Protein AF-A0A4Y4K6H7-F1 (afdb_monomer_lite)

pLDDT: mean 84.2, std 22.04, range [33.78, 98.62]

Structure (mmCIF, N/CA/C/O backbone):
data_AF-A0A4Y4K6H7-F1
#
_entry.id   AF-A0A4Y4K6H7-F1
#
loop_
_atom_site.group_PDB
_atom_site.id
_atom_site.type_symbol
_atom_site.label_atom_id
_atom_site.label_alt_id
_atom_site.label_comp_id
_atom_site.label_asym_id
_atom_site.label_entity_id
_atom_site.label_seq_id
_atom_site.pdbx_PDB_ins_code
_atom_site.Cartn_x
_atom_site.Cartn_y
_atom_site.Cartn_z
_atom_site.occupancy
_atom_site.B_iso_or_equiv
_atom_site.auth_seq_id
_atom_site.auth_comp_id
_atom_site.auth_asym_id
_atom_site.auth_atom_id
_atom_site.pdbx_PDB_model_num
ATOM 1 N N . MET A 1 1 ? 8.904 -19.930 14.265 1.00 33.78 1 MET A N 1
ATOM 2 C CA . MET A 1 1 ? 8.477 -19.525 12.913 1.00 33.78 1 MET A CA 1
ATOM 3 C C . MET A 1 1 ? 7.080 -20.086 12.685 1.00 33.78 1 MET A C 1
ATOM 5 O O . MET A 1 1 ? 6.986 -21.287 12.469 1.00 33.78 1 MET A O 1
ATOM 9 N N . PRO A 1 2 ? 5.995 -19.313 12.851 1.00 37.53 2 PRO A N 1
ATOM 10 C CA . PRO A 1 2 ? 4.683 -19.771 12.426 1.00 37.53 2 PRO A CA 1
ATOM 11 C C . PRO A 1 2 ? 4.522 -19.510 10.926 1.00 37.53 2 PRO A C 1
ATOM 13 O O . PRO A 1 2 ? 4.921 -18.467 10.412 1.00 37.53 2 PRO A O 1
ATOM 16 N N . ALA A 1 3 ? 3.993 -20.509 10.230 1.00 38.19 3 ALA A N 1
ATOM 17 C CA . ALA A 1 3 ? 3.760 -20.491 8.799 1.00 38.19 3 ALA A CA 1
ATOM 18 C C . ALA A 1 3 ? 2.601 -19.541 8.452 1.00 38.19 3 ALA A C 1
ATOM 20 O O . ALA A 1 3 ? 1.481 -19.729 8.926 1.00 38.19 3 ALA A O 1
ATOM 21 N N . PHE A 1 4 ? 2.865 -18.555 7.591 1.00 42.53 4 PHE A N 1
ATOM 22 C CA . PHE A 1 4 ? 1.842 -17.805 6.861 1.00 42.53 4 PHE A CA 1
ATOM 23 C C . PHE A 1 4 ? 1.240 -18.718 5.783 1.00 42.53 4 PHE A C 1
ATOM 25 O O . PHE A 1 4 ? 1.635 -18.694 4.622 1.00 42.53 4 PHE A O 1
ATOM 32 N N . GLY A 1 5 ? 0.317 -19.588 6.185 1.00 35.94 5 GLY A N 1
ATOM 33 C CA . GLY A 1 5 ? -0.563 -20.294 5.259 1.00 35.94 5 GLY A CA 1
ATOM 34 C C . GLY A 1 5 ? -1.817 -19.463 5.027 1.00 35.94 5 GLY A C 1
ATOM 35 O O . GLY A 1 5 ? -2.807 -19.661 5.727 1.00 35.94 5 GLY A O 1
ATOM 36 N N . ALA A 1 6 ? -1.772 -18.516 4.089 1.00 44.88 6 ALA A N 1
ATOM 37 C CA . ALA A 1 6 ? -2.974 -17.827 3.630 1.00 44.88 6 ALA A CA 1
ATOM 38 C C . ALA A 1 6 ? -3.822 -18.802 2.785 1.00 44.88 6 ALA A C 1
ATOM 40 O O . ALA A 1 6 ? -3.296 -19.378 1.829 1.00 44.88 6 ALA A O 1
ATOM 41 N N . PRO A 1 7 ? -5.106 -19.039 3.108 1.00 37.91 7 PRO A N 1
ATOM 42 C CA . PRO A 1 7 ? -6.005 -19.728 2.191 1.00 37.91 7 PRO A CA 1
ATOM 43 C C . PRO A 1 7 ? -6.301 -18.824 0.977 1.00 37.91 7 PRO A C 1
ATOM 45 O O . PRO A 1 7 ? -6.415 -17.607 1.148 1.00 37.91 7 PRO A O 1
ATOM 48 N N . PRO A 1 8 ? -6.455 -19.384 -0.237 1.00 38.06 8 PRO A N 1
ATOM 49 C CA . PRO A 1 8 ? -6.789 -18.594 -1.419 1.00 38.06 8 PRO A CA 1
ATOM 50 C C . PRO A 1 8 ? -8.175 -17.957 -1.233 1.00 38.06 8 PRO A C 1
ATOM 52 O O . PRO A 1 8 ? -9.156 -18.664 -0.996 1.00 38.06 8 PRO A O 1
ATOM 55 N N . GLY A 1 9 ? -8.243 -16.623 -1.291 1.00 45.53 9 GLY A N 1
ATOM 56 C CA . GLY A 1 9 ? -9.476 -15.845 -1.096 1.00 45.53 9 GLY A CA 1
ATOM 57 C C . GLY A 1 9 ? -9.852 -15.540 0.363 1.00 45.53 9 GLY A C 1
ATOM 58 O O . GLY A 1 9 ? -11.011 -15.239 0.653 1.00 45.53 9 GLY A O 1
ATOM 59 N N . GLY A 1 10 ? -8.914 -15.647 1.309 1.00 38.53 10 GLY A N 1
ATOM 60 C CA . GLY A 1 10 ? -9.173 -15.434 2.733 1.00 38.53 10 GLY A CA 1
ATOM 61 C C . GLY A 1 10 ? -9.058 -13.977 3.179 1.00 38.53 10 GLY A C 1
ATOM 62 O O . GLY A 1 10 ? -7.961 -13.438 3.275 1.00 38.53 10 GLY A O 1
ATOM 63 N N . VAL A 1 11 ? -10.182 -13.372 3.574 1.00 47.16 11 VAL A N 1
ATOM 64 C CA . VAL A 1 11 ? -10.204 -12.132 4.367 1.00 47.16 11 VAL A CA 1
ATOM 65 C C . VAL A 1 11 ? -9.362 -12.355 5.629 1.00 47.16 11 VAL A C 1
ATOM 67 O O . VAL A 1 11 ? -9.745 -13.153 6.490 1.00 47.16 11 VAL A O 1
ATOM 70 N N . ALA A 1 12 ? -8.223 -11.675 5.764 1.00 45.91 12 ALA A N 1
ATOM 71 C CA . ALA A 1 12 ? -7.424 -11.717 6.982 1.00 45.91 12 ALA A CA 1
ATOM 72 C C . ALA A 1 12 ? -8.167 -10.965 8.101 1.00 45.91 12 ALA A C 1
ATOM 74 O O . ALA A 1 12 ? -7.911 -9.797 8.381 1.00 45.91 12 ALA A O 1
ATOM 75 N N . ARG A 1 13 ? -9.134 -11.625 8.752 1.00 46.91 13 ARG A N 1
ATOM 76 C CA . ARG A 1 13 ? -9.790 -11.091 9.952 1.00 46.91 13 ARG A CA 1
ATOM 77 C C . ARG A 1 13 ? -8.827 -11.173 11.132 1.00 46.91 13 ARG A C 1
ATOM 79 O O . ARG A 1 13 ? -8.837 -12.146 11.887 1.00 46.91 13 ARG A O 1
ATOM 86 N N . VAL A 1 14 ? -8.012 -10.138 11.302 1.00 46.16 14 VAL A N 1
ATOM 87 C CA . VAL A 1 14 ? -7.268 -9.916 12.543 1.00 46.16 14 VAL A CA 1
ATOM 88 C C . VAL A 1 14 ? -8.281 -9.503 13.614 1.00 46.16 14 VAL A C 1
ATOM 90 O O . VAL A 1 14 ? -8.850 -8.415 13.573 1.00 46.16 14 VAL A O 1
ATOM 93 N N . HIS A 1 15 ? -8.586 -10.409 14.544 1.00 41.00 15 HIS A N 1
ATOM 94 C CA . HIS A 1 15 ? -9.466 -10.105 15.669 1.00 41.00 15 HIS A CA 1
ATOM 95 C C . HIS A 1 15 ? -8.751 -9.191 16.674 1.00 41.00 15 HIS A C 1
ATOM 97 O O . HIS A 1 15 ? -7.781 -9.604 17.300 1.00 41.00 15 HIS A O 1
ATOM 103 N N . GLY A 1 16 ? -9.330 -8.008 16.903 1.00 44.03 16 GLY A N 1
ATOM 104 C CA . GLY A 1 16 ? -9.436 -7.420 18.239 1.00 44.03 16 GLY A CA 1
ATOM 105 C C . GLY A 1 16 ? -8.340 -6.455 18.690 1.00 44.03 16 GLY A C 1
ATOM 106 O O . GLY A 1 16 ? -7.626 -6.754 19.640 1.00 44.03 16 GLY A O 1
ATOM 107 N N . HIS A 1 17 ? -8.343 -5.230 18.157 1.00 45.97 17 HIS A N 1
ATOM 108 C CA . HIS A 1 17 ? -7.931 -4.051 18.925 1.00 45.97 17 HIS A CA 1
ATOM 109 C C . HIS A 1 17 ? -9.043 -2.997 18.870 1.00 45.97 17 HIS A C 1
ATOM 111 O O . HIS A 1 17 ? -9.480 -2.577 17.803 1.00 45.97 17 HIS A O 1
ATOM 117 N N . HIS A 1 18 ? -9.554 -2.622 20.044 1.00 51.72 18 HIS A N 1
ATOM 118 C CA . HIS A 1 18 ? -10.570 -1.586 20.212 1.00 51.72 18 HIS A CA 1
ATOM 119 C C . HIS A 1 18 ? -9.963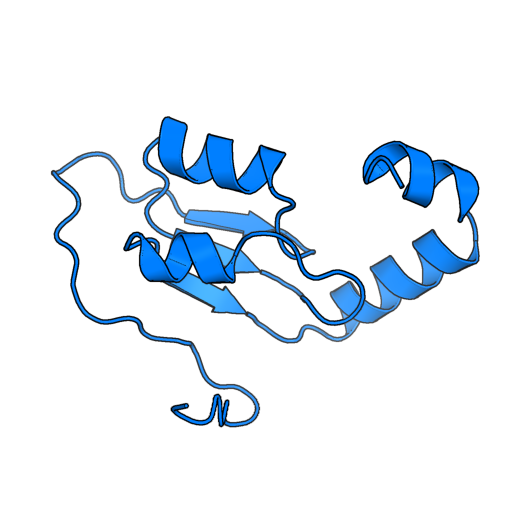 -0.226 19.842 1.00 51.72 18 HIS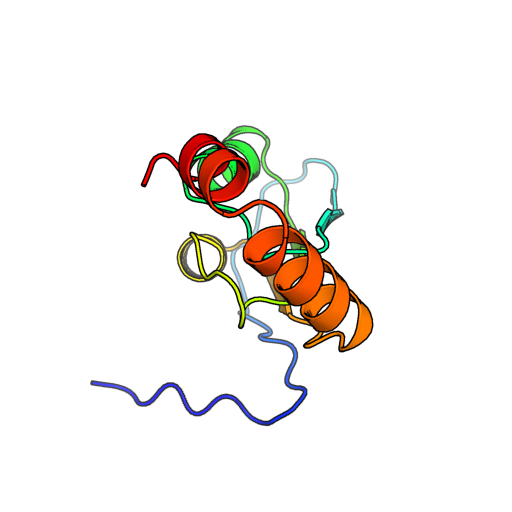 A C 1
ATOM 121 O O . HIS A 1 18 ? -9.252 0.372 20.649 1.00 51.72 18 HIS A O 1
ATOM 127 N N . PHE A 1 19 ? -10.216 0.250 18.621 1.00 52.31 19 PHE A N 1
ATOM 128 C CA . PHE A 1 19 ? -9.943 1.640 18.267 1.00 52.31 19 PHE A CA 1
ATOM 129 C C . PHE A 1 19 ? -10.956 2.543 18.993 1.00 52.31 19 PHE A C 1
ATOM 131 O O . PHE A 1 19 ? -12.159 2.267 18.935 1.00 52.31 19 PHE A O 1
ATOM 138 N N . PRO A 1 20 ? -10.503 3.596 19.700 1.00 51.00 20 PRO A N 1
ATOM 139 C CA . PRO A 1 20 ? -11.406 4.529 20.354 1.00 51.00 20 PRO A CA 1
ATOM 140 C C . PRO A 1 20 ? -12.282 5.220 19.305 1.00 51.00 20 PRO A C 1
ATOM 142 O O . PRO A 1 20 ? -11.861 5.452 18.175 1.00 51.00 20 PRO A O 1
ATOM 145 N N . SER A 1 21 ? -13.514 5.511 19.708 1.00 52.69 21 SER A N 1
ATOM 146 C CA . SER A 1 21 ? -14.677 5.959 18.934 1.00 52.69 21 SER A CA 1
ATOM 147 C C . SER A 1 21 ? -14.477 7.241 18.100 1.00 52.69 21 SER A C 1
ATOM 149 O O . SER A 1 21 ? -15.072 8.279 18.385 1.00 52.69 21 SER A O 1
ATOM 151 N N . GLY A 1 22 ? -13.654 7.159 17.056 1.00 51.16 22 GLY A N 1
ATOM 152 C CA . GLY A 1 22 ? -13.571 8.074 15.916 1.00 51.16 22 GLY A CA 1
ATOM 153 C C . GLY A 1 22 ? -14.038 7.356 14.645 1.00 51.16 22 GLY A C 1
ATOM 154 O O . GLY A 1 22 ? -13.995 6.131 14.584 1.00 51.16 22 GLY A O 1
ATOM 155 N N . ALA A 1 23 ? -14.565 8.104 13.673 1.00 56.94 23 ALA A N 1
ATOM 156 C CA . ALA A 1 23 ? -15.275 7.588 12.498 1.00 56.94 23 ALA A CA 1
ATOM 157 C C . ALA A 1 23 ? -14.623 6.345 11.855 1.00 56.94 23 ALA A C 1
ATOM 159 O O . ALA A 1 23 ? -13.426 6.336 11.571 1.00 56.94 23 ALA A O 1
ATOM 160 N N . LEU A 1 24 ? -15.442 5.320 11.586 1.00 75.25 24 LEU A N 1
ATOM 161 C CA . LEU A 1 24 ? -15.057 4.071 10.919 1.00 75.25 24 LEU A CA 1
ATOM 162 C C . LEU A 1 24 ? -14.753 4.319 9.431 1.00 75.25 24 LEU A C 1
ATOM 164 O O . LEU A 1 24 ? -15.519 3.941 8.544 1.00 75.25 24 LEU A O 1
ATOM 168 N N . THR A 1 25 ? -13.649 5.005 9.147 1.00 89.69 25 THR A N 1
ATOM 169 C CA . THR A 1 25 ? -13.201 5.270 7.779 1.00 89.69 25 THR A CA 1
ATOM 170 C C 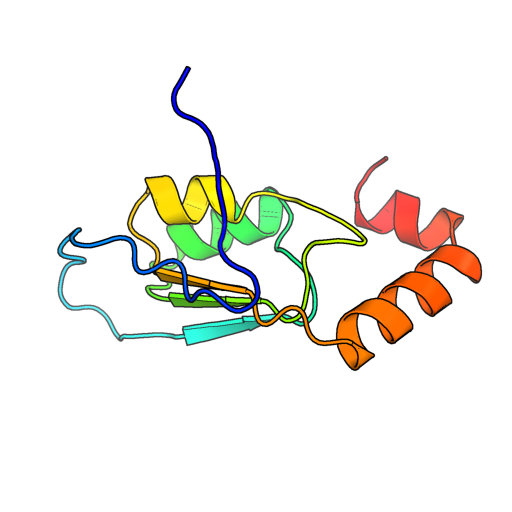. THR A 1 25 ? -12.583 4.006 7.192 1.00 89.69 25 THR A C 1
ATOM 172 O O . THR A 1 25 ? -11.701 3.392 7.803 1.00 89.69 25 THR A O 1
ATOM 175 N N . THR A 1 26 ? -13.047 3.642 5.995 1.00 94.62 26 THR A N 1
ATOM 176 C CA . THR A 1 26 ? -12.451 2.598 5.155 1.00 94.62 26 THR A CA 1
ATOM 177 C C . THR A 1 26 ? -11.722 3.259 3.994 1.00 94.62 26 THR A C 1
ATOM 179 O O . THR A 1 26 ? -12.337 3.972 3.204 1.00 94.62 26 THR A O 1
ATOM 182 N N . MET A 1 27 ? -10.421 3.013 3.884 1.00 95.81 27 MET A N 1
ATOM 183 C CA . MET A 1 27 ? -9.635 3.364 2.704 1.00 95.81 27 MET A CA 1
ATOM 184 C C . MET A 1 27 ? -9.675 2.201 1.716 1.00 95.81 27 MET A C 1
ATOM 186 O O . MET A 1 27 ? -9.563 1.044 2.113 1.00 95.81 27 MET A O 1
ATOM 190 N N . VAL A 1 28 ? -9.820 2.505 0.431 1.00 97.88 28 VAL A N 1
ATOM 191 C CA . VAL A 1 28 ? -9.737 1.515 -0.645 1.00 97.88 28 VAL A CA 1
ATOM 192 C C . VAL A 1 28 ? -8.605 1.937 -1.568 1.00 97.88 28 VAL A C 1
ATOM 194 O O . VAL A 1 28 ? -8.523 3.104 -1.944 1.00 97.88 28 VAL A O 1
ATOM 197 N N . THR A 1 29 ? -7.719 1.007 -1.897 1.00 97.88 29 THR A N 1
ATOM 198 C CA . THR A 1 29 ? -6.569 1.227 -2.778 1.00 97.88 29 THR A CA 1
ATOM 199 C C . THR A 1 29 ? -6.448 0.063 -3.749 1.00 97.88 29 THR A C 1
ATOM 201 O O . THR A 1 29 ? -6.713 -1.078 -3.379 1.00 97.88 29 THR A O 1
ATOM 204 N N . THR A 1 30 ? -6.056 0.333 -4.991 1.00 97.88 30 THR A N 1
ATOM 205 C CA . THR A 1 30 ? -5.833 -0.708 -6.007 1.00 97.88 30 THR A CA 1
ATOM 206 C C . THR A 1 30 ? -4.607 -1.558 -5.687 1.00 97.88 30 THR A C 1
ATOM 208 O O . THR A 1 30 ? -4.636 -2.764 -5.895 1.00 97.88 30 THR A O 1
ATOM 211 N N . LEU A 1 31 ? -3.564 -0.951 -5.120 1.00 98.31 31 LEU A N 1
ATOM 212 C CA . LEU A 1 31 ? -2.295 -1.592 -4.791 1.00 98.31 31 LEU A CA 1
ATOM 213 C C . LEU A 1 31 ? -2.008 -1.518 -3.289 1.00 98.31 31 LEU A C 1
ATOM 215 O O . LEU A 1 31 ? -2.425 -0.573 -2.610 1.00 98.31 31 LEU A O 1
ATOM 219 N N . SER A 1 32 ? -1.265 -2.495 -2.768 1.00 97.94 32 SER A N 1
ATOM 220 C CA . SER A 1 32 ? -0.735 -2.478 -1.405 1.00 97.94 32 SER A CA 1
ATOM 221 C C . SER A 1 32 ? -0.093 -1.119 -1.061 1.00 97.94 32 SER A C 1
ATOM 223 O O . SER A 1 32 ? 0.838 -0.702 -1.750 1.00 97.94 32 SER A O 1
ATOM 225 N N . PRO A 1 33 ? -0.469 -0.466 0.058 1.00 97.88 33 PRO A N 1
ATOM 226 C CA . PRO A 1 33 ? 0.144 0.793 0.473 1.00 97.88 33 PRO A CA 1
ATOM 227 C C . PRO A 1 33 ? 1.643 0.625 0.749 1.00 97.88 33 PRO A C 1
ATOM 229 O O . PRO A 1 33 ? 2.055 -0.309 1.441 1.00 97.88 33 PRO A O 1
ATOM 232 N N . CYS A 1 34 ? 2.465 1.561 0.268 1.00 97.81 34 CYS A N 1
ATOM 233 C CA . CYS A 1 34 ? 3.873 1.668 0.654 1.00 97.81 34 CYS A CA 1
ATOM 234 C C . CYS A 1 34 ? 4.016 2.086 2.134 1.00 97.81 34 CYS A C 1
ATOM 236 O O . CYS A 1 34 ? 3.026 2.328 2.836 1.00 97.81 34 CYS A O 1
ATOM 238 N N . TRP A 1 35 ? 5.250 2.187 2.633 1.00 97.31 35 TRP A N 1
ATOM 239 C CA . TRP A 1 35 ? 5.509 2.586 4.023 1.00 97.31 35 TRP A CA 1
ATOM 240 C C . TRP A 1 35 ? 5.021 3.998 4.349 1.00 97.31 35 TRP A C 1
ATOM 242 O O . TRP A 1 35 ? 4.463 4.213 5.425 1.00 97.31 35 TRP A O 1
ATOM 252 N N . TYR A 1 36 ? 5.157 4.935 3.409 1.00 97.06 36 TYR A N 1
ATOM 253 C CA . TYR A 1 36 ? 4.660 6.298 3.579 1.00 97.06 36 TYR A CA 1
ATOM 254 C C . TYR A 1 36 ? 3.132 6.316 3.744 1.00 97.06 36 TYR A C 1
ATOM 256 O O . TYR A 1 36 ? 2.619 6.800 4.754 1.00 97.06 36 TYR A O 1
ATOM 264 N N . CYS A 1 37 ? 2.405 5.685 2.814 1.00 97.69 37 CYS A N 1
ATOM 265 C CA . CYS A 1 37 ? 0.947 5.563 2.883 1.00 97.69 37 CYS A CA 1
ATOM 266 C C . CYS A 1 37 ? 0.490 4.834 4.155 1.00 97.69 37 CYS A C 1
ATOM 268 O O . CYS A 1 37 ? -0.465 5.257 4.803 1.00 97.69 37 CYS A O 1
ATOM 270 N N . SER A 1 38 ? 1.204 3.782 4.566 1.00 97.38 38 SER A N 1
ATOM 271 C CA . SER A 1 38 ? 0.908 3.042 5.800 1.00 97.38 38 SER A CA 1
ATOM 272 C C . SER A 1 38 ? 1.083 3.912 7.053 1.00 97.38 38 SER A C 1
ATOM 274 O O . SER A 1 38 ? 0.270 3.856 7.976 1.00 97.38 38 SER A O 1
ATOM 276 N N . GLY A 1 39 ? 2.094 4.783 7.083 1.00 96.44 39 GLY A N 1
ATOM 277 C CA . GLY A 1 39 ? 2.246 5.778 8.145 1.00 96.44 39 GLY A CA 1
ATOM 278 C C . GLY A 1 39 ? 1.033 6.706 8.246 1.00 96.44 39 GLY A C 1
ATOM 279 O O . GLY A 1 39 ? 0.513 6.922 9.342 1.00 96.44 39 GLY A O 1
ATOM 280 N N . LEU A 1 40 ? 0.524 7.186 7.107 1.00 96.50 40 LEU A N 1
ATOM 281 C CA . LEU A 1 40 ? -0.647 8.067 7.062 1.00 96.50 40 LEU A CA 1
ATOM 282 C C . LEU A 1 40 ? -1.938 7.370 7.506 1.00 96.50 40 LEU A C 1
ATOM 284 O O . LEU A 1 40 ? -2.719 7.966 8.245 1.00 96.50 40 LEU A O 1
ATOM 288 N N . VAL A 1 41 ? -2.138 6.102 7.129 1.00 95.81 41 VAL A N 1
ATOM 289 C CA . VAL A 1 41 ? -3.274 5.288 7.603 1.00 95.81 41 VAL A CA 1
ATOM 290 C C . VAL A 1 41 ? -3.341 5.308 9.131 1.00 95.81 41 VAL A C 1
ATOM 292 O O . VAL A 1 41 ? -4.405 5.555 9.699 1.00 95.81 41 VAL A O 1
ATOM 295 N N . ARG A 1 42 ? -2.203 5.133 9.811 1.00 92.38 42 ARG A N 1
ATOM 296 C CA . ARG A 1 42 ? -2.153 5.199 11.278 1.00 92.38 42 ARG A CA 1
ATOM 297 C C . ARG A 1 42 ? -2.271 6.616 11.819 1.00 92.38 42 ARG A C 1
ATOM 299 O O . ARG A 1 42 ? -3.000 6.816 12.786 1.00 92.38 42 ARG A O 1
ATOM 306 N N . GLN A 1 43 ? -1.588 7.581 11.205 1.00 93.25 43 GLN A N 1
ATOM 307 C CA . GLN A 1 43 ? -1.620 8.988 11.616 1.00 93.25 43 GLN A CA 1
ATOM 308 C C . GLN A 1 43 ? -3.053 9.534 11.667 1.00 93.25 43 GLN A C 1
ATOM 310 O O . GLN A 1 43 ? -3.393 10.281 12.580 1.00 93.25 43 GLN A O 1
ATOM 315 N N . PHE A 1 44 ? -3.890 9.147 10.701 1.00 92.56 44 PHE A N 1
ATOM 316 C CA .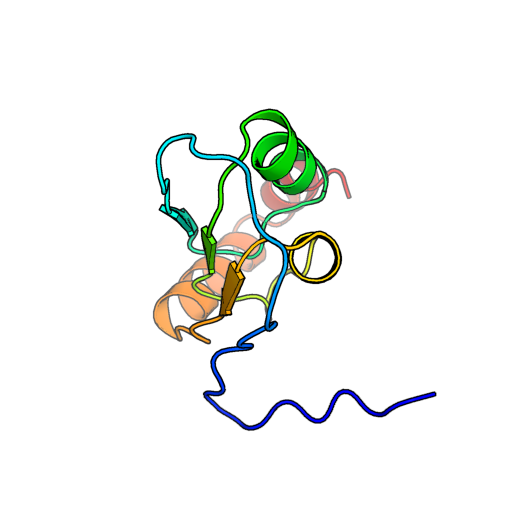 PHE A 1 44 ? -5.283 9.586 10.609 1.00 92.56 44 PHE A CA 1
ATOM 317 C C . PHE A 1 44 ? -6.289 8.631 11.264 1.00 92.56 44 PHE A C 1
ATOM 319 O O . PHE A 1 44 ? -7.488 8.894 11.215 1.00 92.56 44 PHE A O 1
ATOM 326 N N . GLY A 1 45 ? -5.832 7.538 11.884 1.00 90.44 45 GLY A N 1
ATOM 327 C CA . GLY A 1 45 ? -6.713 6.582 12.555 1.00 90.44 45 GLY A CA 1
ATOM 328 C C . GLY A 1 45 ? -7.675 5.863 11.604 1.00 90.44 45 GLY A C 1
ATOM 329 O O . GLY A 1 45 ? -8.825 5.617 11.962 1.00 90.44 45 GLY A O 1
ATOM 330 N N . ILE A 1 46 ? -7.232 5.540 10.384 1.00 92.38 46 ILE A N 1
ATOM 331 C CA . ILE A 1 46 ? -8.036 4.776 9.426 1.00 92.38 46 ILE A CA 1
ATOM 332 C C . ILE A 1 46 ? -8.172 3.338 9.931 1.00 92.38 46 ILE A C 1
ATOM 334 O O . ILE A 1 46 ? -7.193 2.605 10.054 1.00 92.38 46 ILE A O 1
ATOM 338 N N . SER A 1 47 ? -9.413 2.947 10.213 1.00 91.50 47 SER A N 1
ATOM 339 C CA . SER A 1 47 ? -9.735 1.672 10.864 1.00 91.50 47 SER A CA 1
ATOM 340 C C . SER A 1 47 ? -9.651 0.448 9.945 1.00 91.50 47 SER A C 1
ATOM 342 O O . SER A 1 47 ? -9.401 -0.658 10.422 1.00 91.50 47 SER A O 1
ATOM 344 N N . ARG A 1 48 ? -9.853 0.634 8.633 1.00 94.75 48 ARG A N 1
ATOM 345 C CA . ARG A 1 48 ? -9.876 -0.448 7.640 1.00 94.75 48 ARG A CA 1
ATOM 346 C C . ARG A 1 48 ? -9.234 -0.016 6.325 1.00 94.75 48 ARG A C 1
ATOM 348 O O . ARG A 1 48 ? -9.499 1.086 5.845 1.00 94.75 48 ARG A O 1
ATOM 355 N N . VAL A 1 49 ? -8.470 -0.916 5.708 1.00 96.88 49 VAL A N 1
ATOM 356 C CA . VAL A 1 49 ? -7.936 -0.763 4.351 1.00 96.88 49 VAL A CA 1
ATOM 357 C C . VAL A 1 49 ? -8.318 -1.973 3.499 1.00 96.88 49 VAL A C 1
ATOM 359 O O . VAL A 1 49 ? -8.010 -3.114 3.840 1.00 96.88 49 VAL A O 1
ATOM 362 N N . VAL A 1 50 ? -8.980 -1.715 2.374 1.00 98.00 50 VAL A N 1
ATOM 363 C CA . VAL A 1 50 ? -9.226 -2.699 1.315 1.00 98.00 50 VAL A CA 1
ATOM 364 C C . VAL A 1 50 ? -8.187 -2.488 0.218 1.00 98.00 50 VAL A C 1
ATOM 366 O O . VAL A 1 50 ? -8.030 -1.377 -0.287 1.00 98.00 50 VAL A O 1
ATOM 369 N N . VAL A 1 51 ? -7.475 -3.550 -0.129 1.00 98.56 51 VAL A N 1
ATOM 370 C CA . VAL A 1 51 ? -6.365 -3.578 -1.077 1.00 98.56 51 VAL A CA 1
ATOM 371 C C . VAL A 1 51 ? -6.778 -4.433 -2.269 1.00 98.56 51 VAL A C 1
ATOM 373 O O . VAL A 1 51 ? -7.133 -5.596 -2.092 1.00 98.56 51 VAL A O 1
ATOM 376 N N . GLY A 1 52 ? -6.730 -3.867 -3.474 1.00 98.38 52 GLY A N 1
ATOM 377 C CA . GLY A 1 52 ? -7.015 -4.590 -4.713 1.00 98.38 52 GLY A CA 1
ATOM 378 C C . GLY A 1 52 ? -6.043 -5.749 -4.903 1.00 98.38 52 GLY A C 1
ATOM 379 O O . GLY A 1 52 ? -6.465 -6.898 -4.985 1.00 98.38 52 GLY A O 1
ATOM 380 N N . GLU A 1 53 ? -4.741 -5.469 -4.876 1.00 98.25 53 GLU A N 1
ATOM 381 C CA . GLU A 1 53 ? -3.697 -6.484 -5.015 1.00 98.25 53 GLU A CA 1
ATOM 382 C C . GLU A 1 53 ? -2.394 -6.135 -4.273 1.00 98.25 53 GLU A C 1
ATOM 384 O O . GLU A 1 53 ? -2.123 -4.975 -3.951 1.00 98.25 53 GLU A O 1
ATOM 389 N N . ALA A 1 54 ? -1.584 -7.157 -3.990 1.00 97.94 54 ALA A N 1
ATOM 390 C CA . ALA A 1 54 ? -0.281 -7.027 -3.329 1.00 97.94 54 ALA A CA 1
ATOM 391 C C . ALA A 1 54 ? 0.839 -7.843 -4.009 1.00 97.94 54 ALA A C 1
ATOM 393 O O . ALA A 1 54 ? 1.949 -7.935 -3.487 1.00 97.94 54 ALA A O 1
ATOM 394 N N . ALA A 1 55 ? 0.563 -8.464 -5.156 1.00 96.75 55 ALA A N 1
ATOM 395 C CA . ALA A 1 55 ? 1.487 -9.363 -5.836 1.00 96.75 55 ALA A CA 1
ATOM 396 C C . ALA A 1 55 ? 2.540 -8.612 -6.661 1.00 96.75 55 ALA A C 1
ATOM 398 O O . ALA A 1 55 ? 3.670 -9.085 -6.774 1.00 96.75 55 ALA A O 1
ATOM 399 N N . THR A 1 56 ? 2.183 -7.472 -7.264 1.00 97.00 56 THR A N 1
ATOM 400 C CA . THR A 1 56 ? 3.137 -6.684 -8.068 1.00 97.00 56 THR A CA 1
ATOM 401 C C . THR A 1 56 ? 4.055 -5.832 -7.197 1.00 97.00 56 THR A C 1
ATOM 403 O O . THR A 1 56 ? 5.222 -5.635 -7.528 1.00 97.00 56 THR A O 1
ATOM 406 N N . PHE A 1 57 ? 3.549 -5.391 -6.046 1.00 97.25 57 PHE A N 1
ATOM 407 C CA . PHE A 1 57 ? 4.296 -4.676 -5.027 1.00 97.25 57 PHE A CA 1
ATOM 408 C C . PHE A 1 57 ? 3.679 -4.941 -3.654 1.00 97.25 57 PHE A C 1
ATOM 410 O O . PHE A 1 57 ? 2.466 -4.866 -3.467 1.00 97.25 57 PHE A O 1
ATOM 417 N N . THR A 1 58 ? 4.532 -5.231 -2.673 1.00 96.25 58 THR A N 1
ATOM 418 C CA . THR A 1 58 ? 4.143 -5.407 -1.272 1.00 96.25 58 THR A CA 1
ATOM 419 C C . THR A 1 58 ? 4.846 -4.353 -0.430 1.00 96.25 58 THR A C 1
ATOM 421 O O . THR A 1 58 ? 6.072 -4.313 -0.358 1.00 96.25 58 THR A O 1
ATOM 424 N N . GLY A 1 59 ? 4.047 -3.511 0.221 1.00 94.62 59 GLY A N 1
ATOM 425 C CA . GLY A 1 59 ? 4.511 -2.472 1.134 1.00 94.62 59 GLY A CA 1
ATOM 426 C C . GLY A 1 59 ? 4.195 -2.795 2.597 1.00 94.62 59 GLY A C 1
ATOM 427 O O . GLY A 1 59 ? 4.512 -3.871 3.095 1.00 94.62 59 GLY A O 1
ATOM 428 N N . GLY A 1 60 ? 3.568 -1.849 3.298 1.00 96.62 60 GLY A N 1
ATOM 429 C CA . GLY A 1 60 ? 3.385 -1.877 4.754 1.00 96.62 60 GLY A CA 1
ATOM 430 C C . GLY A 1 60 ? 2.045 -2.429 5.256 1.00 96.62 60 GLY A C 1
ATOM 431 O O . GLY A 1 60 ? 1.759 -2.308 6.446 1.00 96.62 60 GLY A O 1
ATOM 432 N N . HIS A 1 61 ? 1.199 -3.027 4.409 1.00 96.88 61 HIS A N 1
ATOM 433 C CA . HIS A 1 61 ? -0.136 -3.469 4.848 1.00 96.88 61 HIS A CA 1
ATOM 434 C C . HIS A 1 61 ? -0.102 -4.578 5.912 1.00 96.88 61 HIS A C 1
ATOM 436 O O . HIS A 1 61 ? -0.953 -4.589 6.796 1.00 96.88 61 HIS A O 1
ATOM 442 N N . GLY A 1 62 ? 0.898 -5.468 5.895 1.00 95.94 62 GLY A N 1
ATOM 443 C CA . GLY A 1 62 ? 1.078 -6.460 6.963 1.00 95.94 62 GLY A CA 1
ATOM 444 C C . GLY A 1 62 ? 1.335 -5.805 8.324 1.00 95.94 62 GLY A C 1
ATOM 445 O O . GLY A 1 62 ? 0.707 -6.155 9.319 1.00 95.94 62 GLY A O 1
ATOM 446 N N . TRP A 1 63 ? 2.170 -4.765 8.350 1.00 96.50 63 TRP A N 1
ATOM 447 C CA . TRP A 1 63 ? 2.443 -3.987 9.559 1.00 96.50 63 TRP A CA 1
ATOM 448 C C . TRP A 1 63 ? 1.205 -3.239 10.068 1.00 96.50 63 TRP A C 1
ATOM 450 O O . TRP A 1 63 ? 0.991 -3.147 11.275 1.00 96.50 63 TRP A O 1
ATOM 460 N N . LEU A 1 64 ? 0.351 -2.733 9.173 1.00 95.62 64 LEU A N 1
ATOM 461 C CA . LEU A 1 64 ? -0.934 -2.143 9.564 1.00 95.62 64 LEU A CA 1
ATOM 462 C C . LEU A 1 64 ? -1.834 -3.158 10.280 1.00 95.62 64 LEU A C 1
ATOM 464 O O . LEU A 1 64 ? -2.413 -2.829 11.317 1.00 95.62 64 LEU A O 1
ATOM 468 N N . ALA A 1 65 ? -1.901 -4.387 9.760 1.00 94.75 65 ALA A N 1
ATOM 469 C CA . ALA A 1 65 ? -2.660 -5.478 10.363 1.00 94.75 65 ALA A CA 1
ATOM 470 C C . ALA A 1 65 ? -2.151 -5.816 11.776 1.00 94.75 65 ALA A C 1
ATOM 472 O O . ALA A 1 65 ? -2.944 -5.937 12.709 1.00 94.75 65 ALA A O 1
ATOM 473 N N . GLU A 1 66 ? -0.827 -5.876 11.961 1.00 94.69 66 GLU A N 1
ATOM 474 C CA . GLU A 1 66 ? -0.190 -6.058 13.277 1.00 94.69 66 GLU A CA 1
ATOM 475 C C . GLU A 1 66 ? -0.535 -4.937 14.273 1.00 94.69 66 GLU A C 1
ATOM 477 O O . GLU A 1 66 ? -0.520 -5.156 15.481 1.00 94.69 66 GLU A O 1
ATOM 482 N N . HIS A 1 67 ? -0.876 -3.742 13.780 1.00 90.88 67 HIS A N 1
ATOM 483 C CA . HIS A 1 67 ? -1.213 -2.568 14.591 1.00 90.88 67 HIS A CA 1
ATOM 484 C C . HIS A 1 67 ? -2.722 -2.285 14.659 1.00 90.88 67 HIS A C 1
ATOM 486 O O . HIS A 1 67 ? -3.131 -1.162 14.965 1.00 90.88 67 HIS A O 1
ATOM 492 N N . GLY A 1 68 ? -3.547 -3.305 14.409 1.00 88.88 68 GLY A N 1
ATOM 493 C CA . GLY A 1 68 ? -4.988 -3.275 14.657 1.00 88.88 68 GLY A CA 1
ATOM 494 C C . GLY A 1 68 ? -5.837 -2.656 13.548 1.00 88.88 68 GLY A C 1
ATOM 495 O O . GLY A 1 68 ? -7.035 -2.477 13.756 1.00 88.88 68 GLY A O 1
ATOM 496 N N . VAL A 1 69 ? -5.255 -2.331 12.390 1.00 92.19 69 VAL A N 1
ATOM 497 C CA . VAL A 1 69 ? -6.027 -1.928 11.206 1.00 92.19 69 V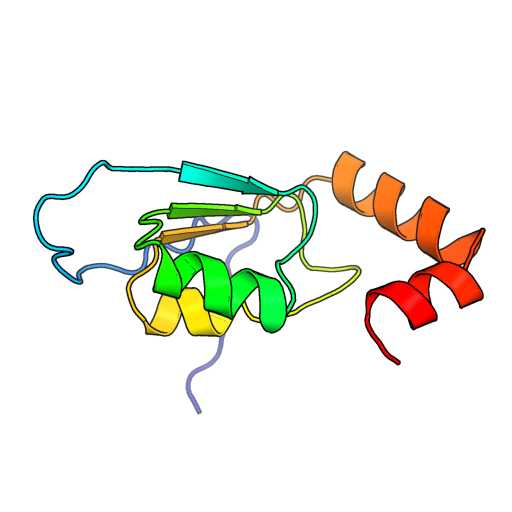AL A CA 1
ATOM 498 C C . VAL A 1 69 ? -6.576 -3.181 10.530 1.00 92.19 69 VAL A C 1
ATOM 500 O O . VAL A 1 69 ? -5.843 -4.140 10.301 1.00 92.19 69 VAL A O 1
ATOM 503 N N . GLU A 1 70 ? -7.858 -3.188 10.174 1.00 94.44 70 GLU A N 1
ATOM 504 C CA . GLU A 1 70 ? -8.429 -4.297 9.411 1.00 94.44 70 GLU A CA 1
ATOM 505 C C . GLU A 1 70 ? -7.958 -4.239 7.954 1.00 94.44 70 GLU A C 1
ATOM 507 O O . GLU A 1 70 ? -8.215 -3.256 7.258 1.00 94.44 70 GLU A O 1
ATOM 512 N N . ILE A 1 71 ? -7.301 -5.299 7.479 1.00 95.88 71 ILE A N 1
ATOM 513 C CA . ILE A 1 71 ? -6.787 -5.389 6.110 1.00 95.88 71 ILE A CA 1
ATOM 514 C C . ILE A 1 71 ? -7.541 -6.463 5.333 1.00 95.88 71 ILE A C 1
ATOM 516 O O . ILE A 1 71 ? -7.621 -7.618 5.751 1.00 95.88 71 ILE A O 1
ATOM 520 N N . VAL A 1 72 ? -8.059 -6.083 4.168 1.00 97.00 72 VAL A N 1
ATOM 521 C CA . VAL A 1 72 ? -8.693 -6.995 3.213 1.00 97.00 72 VAL A CA 1
ATOM 522 C C . VAL A 1 72 ? -7.925 -6.923 1.904 1.00 97.00 72 VAL A C 1
ATOM 524 O O . VAL A 1 72 ? -7.921 -5.871 1.278 1.00 97.00 72 VAL A O 1
ATOM 527 N N . VAL A 1 73 ? -7.296 -8.020 1.487 1.00 97.38 73 VAL A N 1
ATOM 528 C CA . VAL A 1 73 ? -6.670 -8.136 0.162 1.00 97.38 73 VAL A CA 1
ATOM 529 C C . VAL A 1 73 ? -7.623 -8.912 -0.740 1.00 97.38 73 VAL A C 1
ATOM 531 O O . VAL A 1 73 ? -8.081 -9.987 -0.357 1.00 97.38 73 VAL A O 1
ATOM 534 N N . LEU A 1 74 ? -7.980 -8.331 -1.885 1.00 97.38 74 LEU A N 1
ATOM 535 C CA . LEU A 1 74 ? 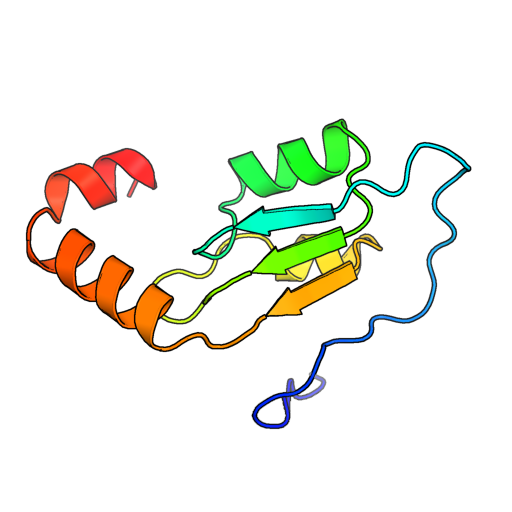-8.975 -8.896 -2.801 1.00 97.38 74 LEU A CA 1
ATOM 536 C C . LEU A 1 74 ? -8.377 -9.854 -3.835 1.00 97.38 74 LEU A C 1
ATOM 538 O O . LEU A 1 74 ? -9.125 -10.637 -4.414 1.00 97.38 74 LEU A O 1
ATOM 542 N N . ASP A 1 75 ? -7.062 -9.790 -4.061 1.00 96.69 75 ASP A N 1
ATOM 543 C CA . ASP A 1 75 ? -6.374 -10.488 -5.155 1.00 96.69 75 ASP A CA 1
ATOM 544 C C . ASP A 1 75 ? -7.039 -10.217 -6.521 1.00 96.69 75 ASP A C 1
ATOM 546 O O . ASP A 1 75 ? -7.233 -11.110 -7.348 1.00 96.69 75 ASP A O 1
ATOM 550 N N . ASP A 1 76 ? -7.419 -8.957 -6.746 1.00 98.06 76 ASP A N 1
ATOM 551 C CA . ASP A 1 76 ? -8.176 -8.522 -7.912 1.00 98.06 76 ASP A CA 1
ATOM 552 C C . ASP A 1 76 ? -7.323 -8.576 -9.190 1.00 98.06 76 ASP A C 1
ATOM 554 O O . ASP A 1 76 ? -6.287 -7.915 -9.322 1.00 98.06 76 ASP A O 1
ATOM 558 N N . ALA A 1 77 ? -7.769 -9.384 -10.154 1.00 98.19 77 ALA A N 1
ATOM 559 C CA . ALA A 1 77 ? -7.032 -9.624 -11.388 1.00 98.19 77 ALA A CA 1
ATOM 560 C C . ALA A 1 77 ? -6.915 -8.372 -12.275 1.00 98.19 77 ALA A C 1
ATOM 562 O O . ALA A 1 77 ? -5.923 -8.244 -12.999 1.00 98.19 77 ALA A O 1
ATOM 563 N N . GLU A 1 78 ? -7.881 -7.449 -12.221 1.00 98.44 78 GLU A N 1
ATOM 564 C CA . GLU A 1 78 ? -7.827 -6.196 -12.979 1.00 98.44 78 GLU A CA 1
ATOM 565 C C . GLU A 1 78 ? -6.785 -5.250 -12.377 1.00 98.44 78 GLU A C 1
ATOM 567 O O . GLU A 1 78 ? -5.987 -4.671 -13.116 1.00 98.44 78 GLU A O 1
ATOM 572 N N . CYS A 1 79 ? -6.706 -5.166 -11.044 1.00 98.50 79 CYS A N 1
ATOM 573 C CA . CYS A 1 79 ? -5.669 -4.407 -10.343 1.00 98.50 79 CYS A CA 1
ATOM 574 C C . CYS A 1 79 ? -4.265 -4.948 -10.660 1.00 98.50 79 CYS A C 1
ATOM 576 O O . CYS A 1 79 ? -3.362 -4.171 -10.976 1.00 98.50 79 CYS A O 1
ATOM 578 N N . VAL A 1 80 ? -4.086 -6.277 -10.656 1.00 98.50 80 VAL A N 1
ATOM 579 C CA . VAL A 1 80 ? -2.802 -6.908 -11.014 1.00 98.50 80 VAL A CA 1
ATOM 580 C C . VAL A 1 80 ? -2.432 -6.607 -12.466 1.00 98.50 80 VAL A C 1
ATOM 582 O O . VAL A 1 80 ? -1.280 -6.272 -12.752 1.00 98.50 80 VAL A O 1
ATOM 585 N N . ALA A 1 81 ? -3.383 -6.739 -13.395 1.00 98.56 81 ALA A N 1
ATOM 586 C CA . ALA A 1 81 ? -3.142 -6.462 -14.808 1.00 98.56 81 ALA A CA 1
ATOM 587 C C . ALA A 1 81 ? -2.757 -4.992 -15.031 1.00 98.56 81 ALA A C 1
ATOM 589 O O . ALA A 1 81 ? -1.778 -4.722 -15.727 1.00 98.56 81 ALA A O 1
ATOM 590 N N . LEU A 1 82 ? -3.467 -4.065 -14.381 1.00 98.31 82 LEU A N 1
ATOM 591 C CA . LEU A 1 82 ? -3.196 -2.631 -14.423 1.00 98.31 82 LEU A CA 1
ATOM 592 C C . LEU A 1 82 ? -1.771 -2.309 -13.957 1.00 98.31 82 LEU A C 1
ATOM 594 O O . LEU A 1 82 ? -1.032 -1.631 -14.672 1.00 98.31 82 LEU A O 1
ATOM 598 N N . MET A 1 83 ? -1.357 -2.832 -12.800 1.00 98.12 83 MET A N 1
ATOM 599 C CA . MET A 1 83 ? -0.026 -2.541 -12.264 1.00 98.12 83 MET A CA 1
ATOM 600 C C . MET A 1 83 ? 1.094 -3.208 -13.069 1.00 98.12 83 MET A C 1
ATOM 602 O O . MET A 1 83 ? 2.125 -2.579 -13.313 1.00 98.12 83 MET A O 1
ATOM 606 N N . ARG A 1 84 ? 0.908 -4.440 -13.561 1.00 98.38 84 ARG A N 1
ATOM 607 C CA . ARG A 1 84 ? 1.903 -5.097 -14.433 1.00 98.38 84 ARG A CA 1
ATOM 608 C C . ARG A 1 84 ? 2.116 -4.340 -15.737 1.00 98.38 84 ARG A C 1
ATOM 610 O O . ARG A 1 84 ? 3.252 -4.182 -16.177 1.00 98.38 84 ARG A O 1
ATOM 617 N N . ASP A 1 85 ? 1.033 -3.880 -16.349 1.00 98.56 85 ASP A N 1
ATOM 618 C CA . ASP A 1 85 ? 1.092 -3.150 -17.610 1.00 98.56 85 ASP A CA 1
ATOM 619 C C . ASP A 1 85 ? 1.751 -1.772 -17.428 1.00 98.56 85 ASP A C 1
ATOM 621 O O . ASP A 1 85 ? 2.657 -1.412 -18.180 1.00 98.56 85 ASP A O 1
ATOM 625 N N . PHE A 1 86 ? 1.387 -1.026 -16.378 1.00 98.44 86 PHE A N 1
ATOM 626 C CA . PHE A 1 86 ? 2.020 0.260 -16.068 1.00 98.44 86 PHE A CA 1
ATOM 627 C C . PHE A 1 86 ? 3.521 0.126 -15.777 1.00 98.44 86 PHE A C 1
ATOM 629 O O . PHE A 1 86 ? 4.328 0.807 -16.410 1.00 98.44 86 PHE A O 1
ATOM 636 N N . THR A 1 87 ? 3.904 -0.769 -14.862 1.00 97.44 87 THR A N 1
ATOM 637 C CA . THR A 1 87 ? 5.309 -0.942 -14.450 1.00 97.44 87 THR A CA 1
ATOM 638 C C . THR A 1 87 ? 6.187 -1.499 -15.570 1.00 97.44 87 THR A C 1
ATOM 640 O O . THR A 1 87 ? 7.352 -1.121 -15.679 1.00 97.44 87 THR A O 1
ATOM 643 N N . GLY A 1 88 ? 5.631 -2.332 -16.458 1.00 98.06 88 GLY A N 1
ATOM 644 C CA . GLY A 1 88 ? 6.322 -2.799 -17.661 1.00 98.06 88 GLY A CA 1
ATOM 645 C C . GLY A 1 88 ? 6.516 -1.706 -18.717 1.00 98.06 88 GLY A C 1
ATOM 646 O O . GLY A 1 88 ? 7.559 -1.666 -19.369 1.00 98.06 88 GLY A O 1
ATOM 647 N N . ARG A 1 89 ? 5.535 -0.808 -18.892 1.00 98.62 89 ARG A N 1
ATOM 648 C CA . ARG A 1 89 ? 5.606 0.291 -19.873 1.00 98.62 89 ARG A CA 1
ATOM 649 C C . ARG A 1 89 ? 6.413 1.496 -19.387 1.00 98.62 89 ARG A C 1
ATOM 651 O O . ARG A 1 89 ? 6.994 2.196 -20.214 1.00 98.62 89 ARG A O 1
ATOM 658 N N . HIS A 1 90 ? 6.447 1.746 -18.079 1.00 98.44 90 HIS A N 1
ATOM 659 C CA . HIS A 1 90 ? 7.059 2.936 -17.481 1.00 98.44 90 HIS A CA 1
ATOM 660 C C . HIS A 1 90 ? 7.915 2.604 -16.241 1.00 98.44 90 HIS A C 1
ATOM 662 O O . HIS A 1 90 ? 7.638 3.116 -15.154 1.00 98.44 90 HIS A O 1
ATOM 668 N N . PRO A 1 91 ? 8.966 1.774 -16.374 1.00 97.88 91 PRO A N 1
ATOM 669 C CA . PRO A 1 91 ? 9.754 1.312 -15.230 1.00 97.88 91 PRO A CA 1
ATOM 670 C C . PRO A 1 91 ? 10.466 2.448 -14.484 1.00 97.88 91 PRO A C 1
ATOM 672 O O . PRO A 1 91 ? 10.510 2.423 -13.260 1.00 97.88 91 PRO A O 1
ATOM 675 N N . ASP A 1 92 ? 10.970 3.466 -15.186 1.00 98.25 92 ASP A N 1
ATOM 676 C CA . ASP A 1 92 ? 11.677 4.587 -14.549 1.00 98.25 92 ASP A CA 1
ATOM 677 C C . ASP A 1 92 ? 10.741 5.433 -13.676 1.00 98.25 92 ASP A C 1
ATOM 679 O O . ASP A 1 92 ? 11.097 5.792 -12.558 1.00 98.25 92 ASP A O 1
ATOM 683 N N . LEU A 1 93 ? 9.515 5.684 -14.155 1.00 98.31 93 LEU A N 1
ATOM 684 C CA . LEU A 1 93 ? 8.489 6.395 -13.385 1.00 98.31 93 LEU A CA 1
ATOM 685 C C . LEU A 1 93 ? 8.019 5.572 -12.188 1.00 98.31 93 LEU A C 1
ATOM 687 O O . LEU A 1 93 ? 7.772 6.118 -11.119 1.00 98.31 93 LEU A O 1
ATOM 691 N N . TRP A 1 94 ? 7.899 4.254 -12.357 1.00 97.88 94 TRP A N 1
ATOM 692 C CA . TRP A 1 94 ? 7.573 3.379 -11.241 1.00 97.88 94 TRP A CA 1
ATOM 693 C C . TRP A 1 94 ? 8.666 3.404 -10.170 1.00 97.88 94 TRP A C 1
ATOM 695 O O . TRP A 1 94 ? 8.355 3.564 -8.995 1.00 97.88 94 TRP A O 1
ATOM 705 N N . ASN A 1 95 ? 9.936 3.301 -10.571 1.00 97.19 95 ASN A N 1
ATOM 706 C CA . ASN A 1 95 ? 11.068 3.354 -9.647 1.00 97.19 95 ASN A CA 1
ATOM 707 C C . ASN A 1 95 ? 11.150 4.703 -8.919 1.00 97.19 95 ASN A C 1
ATOM 709 O O . ASN A 1 95 ? 11.449 4.721 -7.728 1.00 97.19 95 ASN A O 1
ATOM 713 N N . GLU A 1 96 ? 10.833 5.810 -9.599 1.00 97.69 96 GLU A N 1
ATOM 714 C CA . GLU A 1 96 ? 10.691 7.127 -8.968 1.00 97.69 96 GLU A CA 1
ATOM 715 C C . GLU A 1 96 ? 9.592 7.125 -7.891 1.00 97.69 96 GLU A C 1
ATOM 717 O O . GLU A 1 96 ? 9.847 7.556 -6.766 1.00 97.69 96 GLU A O 1
ATOM 722 N N . ASP A 1 97 ? 8.400 6.602 -8.203 1.00 96.38 97 ASP A N 1
ATOM 723 C CA . ASP A 1 97 ? 7.238 6.588 -7.298 1.00 96.38 97 ASP A CA 1
ATOM 724 C C . ASP A 1 97 ? 7.497 5.788 -6.009 1.00 96.38 97 ASP A C 1
ATOM 726 O O . ASP A 1 97 ? 7.128 6.216 -4.911 1.00 96.38 97 ASP A O 1
ATOM 730 N N . ILE A 1 98 ? 8.192 4.649 -6.116 1.00 95.50 98 ILE A N 1
ATOM 731 C CA . ILE A 1 98 ? 8.539 3.817 -4.952 1.00 95.50 98 ILE A CA 1
ATOM 732 C C . ILE A 1 98 ? 9.883 4.173 -4.303 1.00 95.50 98 ILE A C 1
ATOM 734 O O . ILE A 1 98 ? 10.204 3.617 -3.249 1.00 95.50 98 ILE A O 1
ATOM 738 N N . GLY A 1 99 ? 10.659 5.078 -4.906 1.00 93.44 99 GLY A N 1
ATOM 739 C CA . GLY A 1 99 ? 11.994 5.466 -4.446 1.00 93.44 99 GLY A CA 1
ATOM 740 C C . GLY A 1 99 ? 13.025 4.330 -4.481 1.00 93.44 99 GLY A C 1
ATOM 741 O O . GLY A 1 99 ? 13.781 4.183 -3.517 1.00 93.44 99 GLY A O 1
ATOM 742 N N . ALA A 1 100 ? 13.008 3.511 -5.539 1.00 88.81 100 ALA A N 1
ATOM 743 C CA . ALA A 1 100 ? 13.928 2.385 -5.750 1.00 88.81 100 ALA A CA 1
ATOM 744 C C . ALA A 1 100 ? 15.325 2.803 -6.241 1.00 88.81 100 ALA A C 1
ATOM 746 O O . ALA A 1 100 ? 15.448 3.855 -6.908 1.00 88.81 100 ALA A O 1
#

Radius of gyration: 14.44 Å; chains: 1; bounding box: 29×30×40 Å

Secondary structure (DSSP, 8-state):
-----PPTT-----------SS---EEEEEE---HHHHHHHHHTT--EEEEEE-SS---SHHHHHHTT-EEEE---HHHHHHHHHHHHH-HHHHHHHHT-

Sequence (100 aa):
MPAFGAPPGGVARVHGHHFPSGALTTMVTTLSPCWYCSGLVRQFGISRVVVGEAATFTGGHGWLAEHGVEIVVLDDAECVALMRDFTGRHPDLWNEDIGA

Foldseek 3Di:
DDDPPDDVQDQPPLDDDDDPDDDQAEAEELEADAPVVLVVCVVVVHQEYEYNAPVLHHHCVVVSSVVRRRYGYRPHPVSVVVSVVCCVVCVPVVCVVNVD